Protein AF-X0W9F3-F1 (afdb_monomer)

Solvent-accessible surface area (backbone atoms only — not comparable to full-atom values): 6448 Å² total; per-residue (Å²): 137,86,84,90,80,90,83,89,89,80,90,73,85,82,77,80,79,77,78,67,80,78,73,76,45,63,32,23,45,34,35,77,86,54,74,23,62,46,66,18,16,73,41,73,45,94,88,38,59,75,68,47,69,52,77,46,56,67,30,23,61,44,74,30,35,51,77,47,74,52,75,41,98,89,41,51,24,36,32,34,38,43,98,92,46,70,30,19,33,56,54,84,35,59,30,85,59,81,61,89,79,38,75,107

Nearest PDB structures (foldseek):
  5jqc-assembly1_A  TM=5.500E-01  e=7.424E-02  Listeria monocytogenes EGD-e
  6my0-assembly2_B  TM=5.948E-01  e=1.870E-01  Homo sapiens
  5j26-assembly1_A  TM=6.325E-01  e=4.460E-01  Homo sapiens
  8w8d-assembly1_d  TM=4.258E-01  e=6.524E-01  Escherichia coli K-12
  8g2g-assembly2_B-3  TM=4.464E-01  e=3.330E+00  Homo sapiens

Secondary structure (DSSP, 8-state):
------------------------EEEEEE-SSS-SEEEEESSSSTTSPEEEEEE--TT-EEEEEEEEEEEETTEEEEEEEETTEEEEEEGGGEESS--TT---

Mean predicted aligned error: 10.53 Å

Structure (mmCIF, N/CA/C/O backbone):
data_AF-X0W9F3-F1
#
_entry.id   AF-X0W9F3-F1
#
loop_
_atom_site.group_PDB
_atom_site.id
_atom_site.type_symbol
_atom_site.label_atom_id
_atom_site.label_alt_id
_atom_site.label_comp_id
_atom_site.label_asym_id
_atom_site.label_entity_id
_atom_site.label_seq_id
_atom_site.pdbx_PDB_ins_code
_atom_site.Cartn_x
_atom_site.Cartn_y
_atom_site.Cartn_z
_atom_site.occupancy
_atom_site.B_iso_or_equiv
_atom_site.auth_seq_id
_atom_site.auth_comp_id
_atom_site.auth_asym_id
_atom_site.auth_atom_id
_atom_site.pdbx_PDB_model_num
ATOM 1 N N . LEU A 1 1 ? -51.836 52.568 24.972 1.00 39.84 1 LEU A N 1
ATOM 2 C CA . LEU A 1 1 ? -51.104 51.412 25.537 1.00 39.84 1 LEU A CA 1
ATOM 3 C C . LEU A 1 1 ? -49.606 51.631 25.300 1.00 39.84 1 LEU A C 1
ATOM 5 O O . LEU A 1 1 ? -49.265 52.268 24.314 1.00 39.84 1 LEU A O 1
ATOM 9 N N . LEU A 1 2 ? -48.781 51.205 26.256 1.00 38.00 2 LEU A N 1
ATOM 10 C CA . LEU A 1 2 ? -47.347 51.467 26.481 1.00 38.00 2 LEU A CA 1
ATOM 11 C C . LEU A 1 2 ? -46.359 51.207 25.308 1.00 38.00 2 LEU A C 1
ATOM 13 O O . LEU A 1 2 ? -46.452 50.186 24.644 1.00 38.00 2 LEU A O 1
ATOM 17 N N . ILE A 1 3 ? -45.397 52.135 25.152 1.00 44.16 3 ILE A N 1
ATOM 18 C CA . ILE A 1 3 ? -43.905 52.041 25.180 1.00 44.16 3 ILE A CA 1
ATOM 19 C C . ILE A 1 3 ? -43.160 50.795 24.615 1.00 44.16 3 ILE A C 1
ATOM 21 O O . ILE A 1 3 ? -43.314 49.707 25.155 1.00 44.16 3 ILE A O 1
ATOM 25 N N . GLY A 1 4 ? -42.167 51.064 23.730 1.00 38.62 4 GLY A N 1
ATOM 26 C CA . GLY A 1 4 ? -40.819 50.422 23.618 1.00 38.62 4 GLY A CA 1
ATOM 27 C C . GLY A 1 4 ? -40.741 49.040 22.932 1.00 38.62 4 GLY A C 1
ATOM 28 O O . GLY A 1 4 ? -41.707 48.304 22.977 1.00 38.62 4 GLY A O 1
ATOM 29 N N . ILE A 1 5 ? -39.653 48.552 22.304 1.00 49.38 5 ILE A N 1
ATOM 30 C CA . ILE A 1 5 ? -38.209 48.867 22.318 1.00 49.38 5 ILE A CA 1
ATOM 31 C C . ILE A 1 5 ? -37.562 48.360 20.998 1.00 49.38 5 ILE A C 1
ATOM 33 O O . ILE A 1 5 ? -38.002 47.378 20.407 1.00 49.38 5 ILE A O 1
ATOM 37 N N . LEU A 1 6 ? -36.489 49.046 20.595 1.00 51.25 6 LEU A N 1
ATOM 38 C CA . LEU A 1 6 ? -35.348 48.632 19.763 1.00 51.25 6 LEU A CA 1
ATOM 39 C C . LEU A 1 6 ? -34.920 47.144 19.872 1.00 51.25 6 LEU A C 1
ATOM 41 O O . LEU A 1 6 ? -34.758 46.634 20.976 1.00 51.25 6 LEU A O 1
ATOM 45 N N . ALA A 1 7 ? -34.529 46.537 18.745 1.00 44.22 7 ALA A N 1
ATOM 46 C CA . ALA A 1 7 ? -33.395 45.605 18.679 1.00 44.22 7 ALA A CA 1
ATOM 47 C C . ALA A 1 7 ? -32.828 45.551 17.244 1.00 44.22 7 ALA A C 1
ATOM 49 O O . ALA A 1 7 ? -33.461 45.032 16.329 1.00 44.22 7 ALA A O 1
ATOM 50 N N . CYS A 1 8 ? -31.629 46.111 17.057 1.00 47.47 8 CYS A N 1
ATOM 51 C CA . CYS A 1 8 ? -30.731 45.795 15.944 1.00 47.47 8 CYS A CA 1
ATOM 52 C C . CYS A 1 8 ? -30.012 44.468 16.223 1.00 47.47 8 CYS A C 1
ATOM 54 O O . CYS A 1 8 ? -29.672 44.198 17.373 1.00 47.47 8 CYS A O 1
ATOM 56 N N . GLY A 1 9 ? -29.641 43.746 15.164 1.00 38.28 9 GLY A N 1
ATOM 57 C CA . GLY A 1 9 ? -28.473 42.861 15.192 1.00 38.28 9 GLY A CA 1
ATOM 58 C C . GLY A 1 9 ? -28.727 41.458 14.661 1.00 38.28 9 GLY A C 1
ATOM 59 O O . GLY A 1 9 ? -29.385 40.652 15.308 1.00 38.28 9 GLY A O 1
ATOM 60 N N . GLY A 1 10 ? -28.141 41.157 13.503 1.00 35.12 10 GLY A N 1
ATOM 61 C CA . GLY A 1 10 ? -28.095 39.799 12.974 1.00 35.12 10 GLY A CA 1
ATOM 62 C C . GLY A 1 10 ? -27.622 39.720 11.529 1.00 35.12 10 GLY A C 1
ATOM 63 O O . GLY A 1 10 ? -28.318 39.146 10.701 1.00 35.12 10 GLY A O 1
ATOM 64 N N . SER A 1 11 ? -26.463 40.310 11.218 1.00 48.75 11 SER A N 1
ATOM 65 C CA . SER A 1 11 ? -25.710 39.951 10.013 1.00 48.75 11 SER A CA 1
ATOM 66 C C . SER A 1 11 ? -25.325 38.476 10.110 1.00 48.75 11 SER A C 1
ATOM 68 O O . SER A 1 11 ? -24.633 38.077 11.045 1.00 48.75 11 SER A O 1
ATOM 70 N N . GLY A 1 12 ? -25.795 37.672 9.165 1.00 38.28 12 GLY A N 1
ATOM 71 C CA . GLY A 1 12 ? -25.377 36.289 8.987 1.00 38.28 12 GLY A CA 1
ATOM 72 C C . GLY A 1 12 ? -25.031 36.091 7.526 1.00 38.28 12 GLY A C 1
ATOM 73 O O . GLY A 1 12 ? -25.915 35.837 6.712 1.00 38.28 12 GLY A O 1
ATOM 74 N N . ASP A 1 13 ? -23.753 36.269 7.208 1.00 40.25 13 ASP A N 1
ATOM 75 C CA . ASP A 1 13 ? -23.183 36.015 5.895 1.00 40.25 13 ASP A CA 1
ATOM 76 C C . ASP A 1 13 ? -23.514 34.584 5.454 1.00 40.25 13 ASP A C 1
ATOM 78 O O . ASP A 1 13 ? -23.087 33.5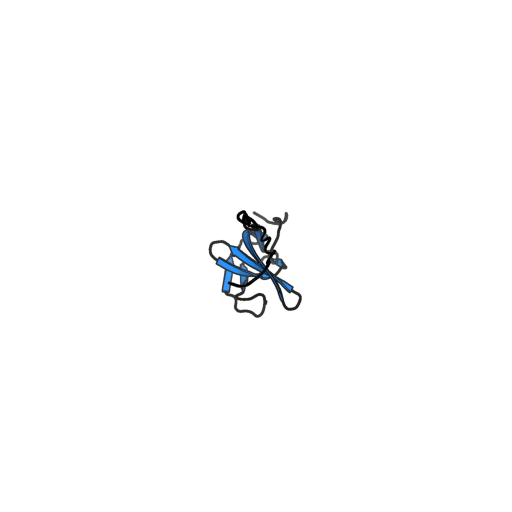97 6.059 1.00 40.25 13 ASP A O 1
ATOM 82 N N . THR A 1 14 ? -24.290 34.455 4.380 1.00 40.91 14 THR A N 1
ATOM 83 C CA . THR A 1 14 ? -24.495 33.1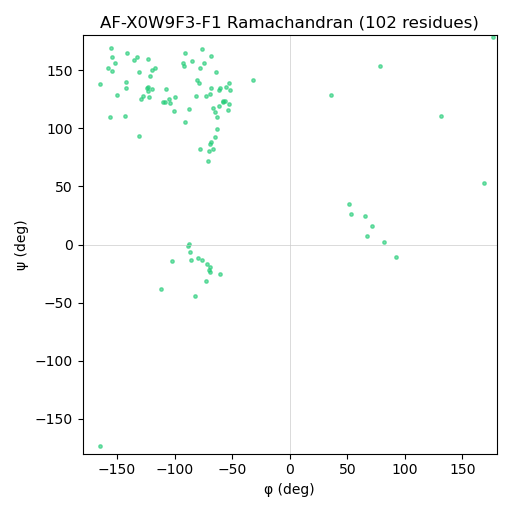81 3.694 1.00 40.91 14 THR A CA 1
ATOM 84 C C . THR A 1 14 ? -23.189 32.773 3.019 1.00 40.91 14 THR A C 1
ATOM 86 O O . THR A 1 14 ? -22.950 33.095 1.855 1.00 40.91 14 THR A O 1
ATOM 89 N N . ASN A 1 15 ? -22.332 32.063 3.755 1.00 42.41 15 ASN A N 1
ATOM 90 C CA . ASN A 1 15 ? -21.172 31.368 3.211 1.00 42.41 15 ASN A CA 1
ATOM 91 C C . ASN A 1 15 ? -21.654 30.279 2.246 1.00 42.41 15 ASN A C 1
ATOM 93 O O . ASN A 1 15 ? -22.050 29.184 2.652 1.00 42.41 15 ASN A O 1
ATOM 97 N N . GLN A 1 16 ? -21.615 30.584 0.949 1.00 45.28 16 GLN A N 1
ATOM 98 C CA . GLN A 1 16 ? -21.707 29.584 -0.105 1.00 45.28 16 GLN A CA 1
ATOM 99 C C . GLN A 1 16 ? -20.480 28.672 -0.020 1.00 45.28 16 GLN A C 1
ATOM 101 O O . GLN A 1 16 ? -19.433 28.941 -0.606 1.00 45.28 16 GLN A O 1
ATOM 106 N N . ASN A 1 17 ? -20.615 27.571 0.718 1.00 46.75 17 ASN A N 1
ATOM 107 C CA . ASN A 1 17 ? -19.679 26.460 0.677 1.00 46.75 17 ASN A CA 1
ATOM 108 C C . ASN A 1 17 ? -19.841 25.751 -0.679 1.00 46.75 17 ASN A C 1
ATOM 110 O O . ASN A 1 17 ? -20.561 24.762 -0.799 1.00 46.75 17 ASN A O 1
ATOM 114 N N . SER A 1 18 ? -19.229 26.306 -1.729 1.00 52.72 18 SER A N 1
ATOM 115 C CA . SER A 1 18 ? -19.031 25.596 -2.992 1.00 52.72 18 SER A CA 1
ATOM 116 C C . SER A 1 18 ? -18.012 24.490 -2.750 1.00 52.72 18 SER A C 1
ATOM 118 O O . SER A 1 18 ? -16.811 24.669 -2.952 1.00 52.72 18 SER A O 1
ATOM 120 N N . SER A 1 19 ? -18.493 23.337 -2.296 1.00 55.06 19 SER A N 1
ATOM 121 C CA . SER A 1 19 ? -17.740 22.092 -2.243 1.00 55.06 19 SER A CA 1
ATOM 122 C C . SER A 1 19 ? -17.460 21.631 -3.673 1.00 55.06 19 SER A C 1
ATOM 124 O O . SER A 1 19 ? -18.159 20.793 -4.241 1.00 55.06 19 SER A O 1
ATOM 126 N N . LYS A 1 20 ? -16.408 22.197 -4.282 1.00 50.41 20 LYS A N 1
ATOM 127 C CA . LYS A 1 20 ? -15.750 21.554 -5.421 1.00 50.41 20 LYS A CA 1
ATOM 128 C C . LYS A 1 20 ? -15.414 20.120 -4.993 1.00 50.41 20 LYS A C 1
ATOM 130 O O . LYS A 1 20 ? -14.887 19.951 -3.890 1.00 50.41 20 LYS A O 1
ATOM 135 N N . PRO A 1 21 ? -15.707 19.099 -5.816 1.00 55.41 21 PRO A N 1
ATOM 136 C CA . PRO A 1 21 ? -15.270 17.743 -5.528 1.00 55.41 21 PRO A CA 1
ATOM 137 C C . PRO A 1 21 ? -13.761 17.765 -5.285 1.00 55.41 21 PRO A C 1
ATOM 139 O O . PRO A 1 21 ? -13.008 18.226 -6.143 1.00 55.41 21 PRO A O 1
ATOM 142 N N . VAL A 1 22 ? -13.324 17.335 -4.100 1.00 64.19 22 VAL A N 1
ATOM 143 C CA . VAL A 1 22 ? -11.897 17.153 -3.834 1.00 64.19 22 VAL A CA 1
ATOM 144 C C . VAL A 1 22 ? -11.446 16.034 -4.757 1.00 64.19 22 VAL A C 1
ATOM 146 O O . VAL A 1 22 ? -11.921 14.903 -4.639 1.00 64.19 22 VAL A O 1
ATOM 149 N N . GLU A 1 23 ? -10.587 16.367 -5.719 1.00 63.69 23 GLU A N 1
ATOM 150 C CA . GLU A 1 23 ? -10.021 15.371 -6.616 1.00 63.69 23 GLU A CA 1
ATOM 151 C C . GLU A 1 23 ? -9.338 14.281 -5.774 1.00 63.69 23 GLU A C 1
ATOM 153 O O . GLU A 1 23 ? -8.645 14.605 -4.799 1.00 63.69 23 GLU A O 1
ATOM 158 N N . PRO A 1 24 ? -9.542 12.990 -6.090 1.00 70.62 24 PRO A N 1
ATOM 159 C CA . PRO A 1 24 ? -8.898 11.928 -5.342 1.00 70.62 24 PRO A CA 1
ATOM 160 C C . PRO A 1 24 ? -7.381 12.112 -5.403 1.00 70.62 24 PRO A C 1
ATOM 162 O O . PRO A 1 24 ? -6.802 12.150 -6.487 1.00 70.62 24 PRO A O 1
ATOM 165 N N . LYS A 1 25 ? -6.725 12.207 -4.242 1.00 88.81 25 LYS A N 1
ATOM 166 C CA . LYS A 1 25 ? -5.262 12.270 -4.183 1.00 88.81 25 LYS A CA 1
ATOM 167 C C . LYS A 1 25 ? -4.714 10.951 -4.734 1.00 88.81 25 LYS A C 1
ATOM 169 O O . LYS A 1 25 ? -4.906 9.907 -4.121 1.00 88.81 25 LYS A O 1
ATOM 174 N N . ARG A 1 26 ? -4.090 10.972 -5.910 1.00 93.00 26 ARG A N 1
ATOM 175 C CA . ARG A 1 26 ? -3.503 9.774 -6.536 1.00 93.00 26 ARG A CA 1
ATOM 176 C C . ARG A 1 26 ? -2.091 9.531 -5.999 1.00 93.00 26 ARG A C 1
ATOM 178 O O . ARG A 1 26 ? -1.451 10.452 -5.495 1.00 93.00 26 ARG A O 1
ATOM 185 N N . GLY A 1 27 ? -1.627 8.294 -6.100 1.00 95.44 27 GLY A N 1
ATOM 186 C CA . GLY A 1 27 ? -0.261 7.904 -5.767 1.00 95.44 27 GLY A CA 1
ATOM 187 C C . GLY A 1 27 ? 0.072 6.533 -6.337 1.00 95.44 27 GLY A C 1
ATOM 188 O O . GLY A 1 27 ? -0.734 5.941 -7.058 1.00 95.44 27 GLY A O 1
ATOM 189 N N . TRP A 1 28 ? 1.241 6.026 -5.970 1.00 96.50 28 TRP A N 1
ATOM 190 C CA . TRP A 1 28 ? 1.728 4.713 -6.364 1.00 96.50 28 TRP A CA 1
ATOM 191 C C . TRP A 1 28 ? 2.070 3.894 -5.132 1.00 96.50 28 TRP A C 1
ATOM 193 O O . TRP A 1 28 ? 2.707 4.394 -4.208 1.00 96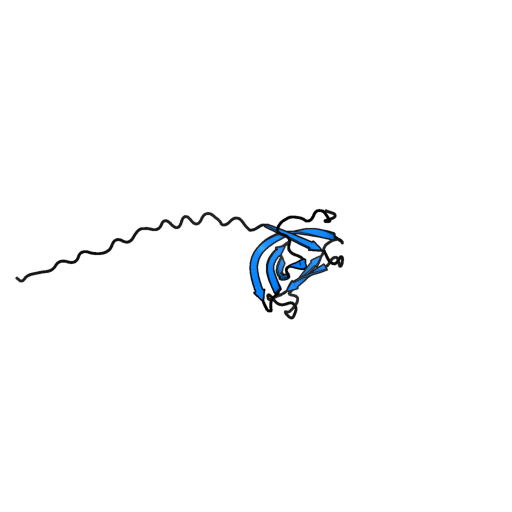.50 28 TRP A O 1
ATOM 203 N N . LEU A 1 29 ? 1.642 2.638 -5.138 1.00 95.94 29 LEU A N 1
ATOM 204 C CA . LEU A 1 29 ? 2.085 1.632 -4.187 1.00 95.94 29 LEU A CA 1
ATOM 205 C C . LEU A 1 29 ? 3.145 0.783 -4.888 1.00 95.94 29 LEU A C 1
ATOM 207 O O . LEU A 1 29 ? 2.826 0.150 -5.894 1.00 95.94 29 LEU A O 1
ATOM 211 N N . CYS A 1 30 ? 4.386 0.824 -4.413 1.00 95.31 30 CYS A N 1
ATOM 212 C CA . CYS A 1 30 ? 5.534 0.243 -5.103 1.00 95.31 30 CYS A CA 1
ATOM 213 C C . CYS A 1 30 ? 6.264 -0.774 -4.232 1.00 95.31 30 CYS A C 1
ATOM 215 O O . CYS A 1 30 ? 6.545 -0.498 -3.071 1.00 95.31 30 CYS A O 1
ATOM 217 N N . ASP A 1 31 ? 6.614 -1.917 -4.817 1.00 91.25 31 ASP A N 1
ATOM 218 C CA . ASP A 1 31 ? 7.365 -2.985 -4.154 1.00 91.25 31 ASP A CA 1
ATOM 219 C C . ASP A 1 31 ? 8.857 -2.641 -4.085 1.00 91.25 31 ASP A C 1
ATOM 221 O O . ASP A 1 31 ? 9.649 -3.035 -4.943 1.00 91.25 31 ASP A O 1
ATOM 225 N N . PHE A 1 32 ? 9.221 -1.834 -3.087 1.00 83.38 32 PHE A N 1
ATOM 226 C CA . PHE A 1 32 ? 10.605 -1.427 -2.855 1.00 83.38 32 PHE A CA 1
ATOM 227 C C . PHE A 1 32 ? 11.468 -2.566 -2.289 1.00 83.38 32 PHE A C 1
ATOM 229 O O . PHE A 1 32 ? 12.662 -2.632 -2.579 1.00 83.38 32 PHE A O 1
ATOM 236 N N . ASP A 1 33 ? 10.877 -3.473 -1.505 1.00 83.62 33 ASP A N 1
ATOM 237 C CA . ASP A 1 33 ? 11.595 -4.560 -0.831 1.00 83.62 33 ASP A CA 1
ATOM 238 C C . ASP A 1 33 ? 11.726 -5.835 -1.679 1.00 83.62 33 ASP A C 1
ATOM 240 O O . ASP A 1 33 ? 12.406 -6.782 -1.278 1.00 83.62 33 ASP A O 1
ATOM 244 N N . THR A 1 34 ? 11.166 -5.829 -2.894 1.00 83.50 34 THR A N 1
ATOM 245 C CA . THR A 1 34 ? 11.265 -6.892 -3.906 1.00 83.50 34 THR A CA 1
ATOM 246 C C . THR A 1 34 ? 10.606 -8.210 -3.499 1.00 83.50 34 THR A C 1
ATOM 248 O O . THR A 1 34 ? 10.965 -9.279 -3.999 1.00 83.50 34 THR A O 1
ATOM 251 N N . THR A 1 35 ? 9.626 -8.160 -2.596 1.00 85.19 35 THR A N 1
ATOM 252 C CA . THR A 1 35 ? 8.898 -9.352 -2.132 1.00 85.19 35 THR A CA 1
ATOM 253 C C . THR A 1 35 ? 7.718 -9.729 -3.027 1.00 85.19 35 THR A C 1
ATOM 255 O O . THR A 1 35 ? 7.152 -10.821 -2.885 1.00 85.19 35 THR A O 1
ATOM 258 N N . GLY A 1 36 ? 7.308 -8.833 -3.928 1.00 84.00 36 GLY A N 1
ATOM 259 C CA . GLY A 1 36 ? 6.115 -8.963 -4.758 1.00 84.00 36 GLY A CA 1
ATOM 260 C C . GLY A 1 36 ? 4.799 -8.906 -3.977 1.00 84.00 36 GLY A C 1
ATOM 261 O O . GLY A 1 36 ? 3.742 -9.162 -4.551 1.00 84.00 36 GLY A O 1
ATOM 262 N N . ASN A 1 37 ? 4.820 -8.607 -2.672 1.00 90.88 37 ASN A N 1
ATOM 263 C CA . ASN A 1 37 ? 3.636 -8.662 -1.815 1.00 90.88 37 ASN A CA 1
ATOM 264 C C . ASN A 1 37 ? 3.640 -7.530 -0.789 1.00 90.88 37 ASN A C 1
ATOM 266 O O . ASN A 1 37 ? 4.380 -7.570 0.189 1.00 90.88 37 ASN A O 1
ATOM 270 N N . ILE A 1 38 ? 2.731 -6.571 -0.953 1.00 94.00 38 ILE A N 1
ATOM 271 C CA . ILE A 1 38 ? 2.633 -5.416 -0.056 1.00 94.00 38 ILE A CA 1
ATOM 272 C C . ILE A 1 38 ? 1.430 -5.602 0.866 1.00 94.00 38 ILE A C 1
ATOM 274 O O . ILE A 1 38 ? 0.308 -5.832 0.406 1.00 94.00 38 ILE A O 1
ATOM 278 N N . ARG A 1 39 ? 1.659 -5.535 2.180 1.00 95.38 39 ARG A N 1
ATOM 279 C CA . ARG A 1 39 ? 0.614 -5.731 3.194 1.00 95.38 39 ARG A CA 1
ATOM 280 C C . ARG A 1 39 ? -0.234 -4.476 3.343 1.00 95.38 39 ARG A C 1
ATOM 282 O O . ARG A 1 39 ? 0.292 -3.371 3.408 1.00 95.38 39 ARG A O 1
ATOM 289 N N . LEU A 1 40 ? -1.542 -4.674 3.474 1.00 97.44 40 LEU A N 1
ATOM 290 C CA . LEU A 1 40 ? -2.475 -3.644 3.908 1.00 97.44 40 LEU A CA 1
ATOM 291 C C . LEU A 1 40 ? -2.982 -3.986 5.309 1.00 97.44 40 LEU A C 1
ATOM 293 O O . LEU A 1 40 ? -3.561 -5.050 5.516 1.00 97.44 40 LEU A O 1
ATOM 297 N N . TRP A 1 41 ? -2.795 -3.095 6.276 1.00 98.38 41 TRP A N 1
ATOM 298 C CA . TRP A 1 41 ? -3.191 -3.292 7.672 1.00 98.38 41 TRP A CA 1
ATOM 299 C C . TRP A 1 41 ? -4.599 -2.751 7.968 1.00 98.38 41 TRP A C 1
ATOM 301 O O . TRP A 1 41 ? -5.090 -1.824 7.315 1.00 98.38 41 TRP A O 1
ATOM 311 N N . THR A 1 42 ? -5.270 -3.320 8.978 1.00 98.19 42 THR A N 1
ATOM 312 C CA . THR A 1 42 ? -6.587 -2.850 9.458 1.00 98.19 42 THR A CA 1
ATOM 313 C C . THR A 1 42 ? -6.524 -1.504 10.186 1.00 98.19 42 THR A C 1
ATOM 315 O O . THR A 1 42 ? -7.531 -0.798 10.238 1.00 98.19 42 THR A O 1
ATOM 318 N N . ALA A 1 43 ? -5.355 -1.127 10.708 1.00 98.25 43 ALA A N 1
ATOM 319 C CA . ALA A 1 43 ? -5.088 0.142 11.382 1.00 98.25 43 ALA A CA 1
ATOM 320 C C . ALA A 1 43 ? -3.686 0.661 11.019 1.00 98.25 43 ALA A C 1
ATOM 322 O O . ALA A 1 43 ? -2.863 -0.096 10.509 1.00 98.25 43 ALA A O 1
ATOM 323 N N . ALA A 1 44 ? -3.411 1.937 11.305 1.00 98.12 44 ALA A N 1
ATOM 324 C CA . ALA A 1 44 ? -2.096 2.560 11.140 1.00 98.12 44 ALA A CA 1
ATOM 325 C C . ALA A 1 44 ? -1.095 2.029 12.186 1.00 98.12 44 ALA A C 1
ATOM 327 O O . ALA A 1 44 ? -0.790 2.691 13.174 1.00 98.12 44 ALA A O 1
ATOM 328 N N . SER A 1 45 ? -0.667 0.779 12.025 1.00 97.06 45 SER A N 1
ATOM 329 C CA . SER A 1 45 ? 0.319 0.106 12.869 1.00 97.06 45 SER A CA 1
ATOM 330 C C . SER A 1 45 ? 0.816 -1.155 12.166 1.00 97.06 45 SER A C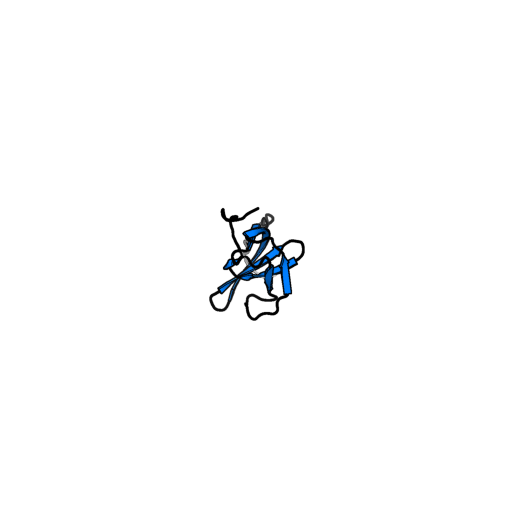 1
ATOM 332 O O . SER A 1 45 ? 0.008 -1.920 11.642 1.00 97.06 45 SER A O 1
ATOM 334 N N . MET A 1 46 ? 2.124 -1.419 12.218 1.00 92.00 46 MET A N 1
ATOM 335 C CA . MET A 1 46 ? 2.700 -2.664 11.687 1.00 92.00 46 MET A CA 1
ATOM 336 C C . MET A 1 46 ? 2.313 -3.902 12.514 1.00 92.00 46 MET A C 1
ATOM 338 O O . MET A 1 46 ? 2.356 -5.014 11.992 1.00 92.00 46 MET A O 1
ATOM 342 N N . ASP A 1 47 ? 1.883 -3.706 13.766 1.00 95.94 47 ASP A N 1
ATOM 343 C CA . ASP A 1 47 ? 1.390 -4.770 14.653 1.00 95.94 47 ASP A CA 1
ATOM 344 C C . ASP A 1 47 ? -0.112 -5.050 14.466 1.00 95.94 47 ASP A C 1
ATOM 346 O O . ASP A 1 47 ? -0.666 -5.968 15.075 1.00 95.94 47 ASP A O 1
ATOM 350 N N . ALA A 1 48 ? -0.809 -4.240 13.661 1.00 97.75 48 ALA A N 1
ATOM 351 C CA . ALA A 1 48 ? -2.216 -4.470 13.371 1.00 97.75 48 ALA A CA 1
ATOM 352 C C . ALA A 1 48 ? -2.405 -5.733 12.518 1.00 97.75 48 ALA A C 1
ATOM 354 O O . ALA A 1 48 ? -1.495 -6.230 11.853 1.00 97.75 48 ALA A O 1
ATOM 355 N N . THR A 1 49 ? -3.630 -6.255 12.499 1.0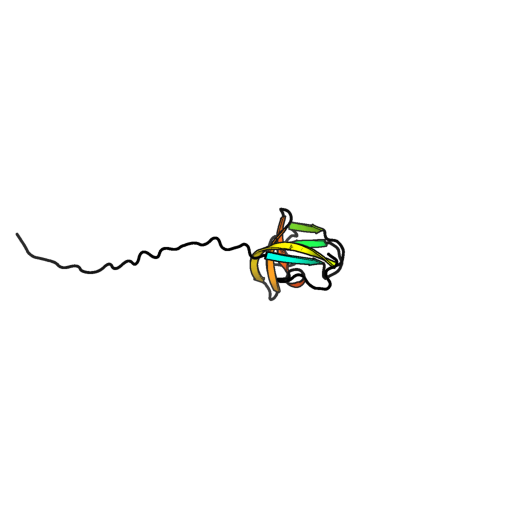0 98.31 49 THR A N 1
ATOM 356 C CA . THR A 1 49 ? -3.968 -7.388 11.636 1.00 98.31 49 THR A CA 1
ATOM 357 C C . THR A 1 49 ? -3.777 -7.010 10.168 1.00 98.31 49 THR A C 1
ATOM 359 O O . THR A 1 49 ? -4.255 -5.965 9.718 1.00 98.31 49 THR A O 1
ATOM 362 N N . VAL A 1 50 ? -3.115 -7.880 9.404 1.00 97.56 50 VAL A N 1
ATOM 363 C CA . VAL A 1 50 ? -3.069 -7.767 7.943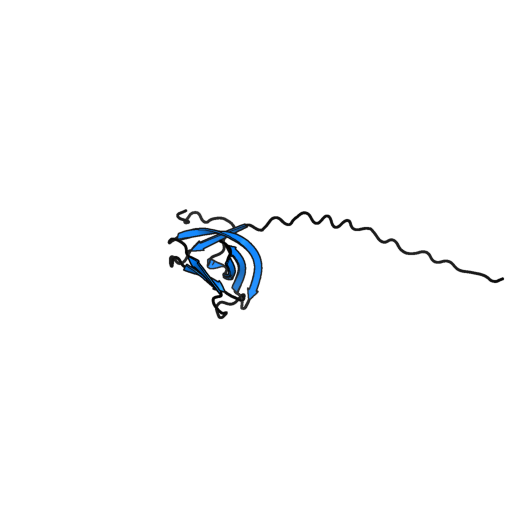 1.00 97.56 50 VAL A CA 1
ATOM 364 C C . VAL A 1 50 ? -4.479 -8.005 7.408 1.00 97.56 50 VAL A C 1
ATOM 366 O O . VAL A 1 50 ? -5.060 -9.068 7.614 1.00 97.56 50 VAL A O 1
ATOM 369 N N . LYS A 1 51 ? -5.037 -6.985 6.762 1.00 96.81 51 LYS A N 1
ATOM 370 C CA . LYS A 1 51 ? -6.363 -7.000 6.147 1.00 96.81 51 LYS A CA 1
ATOM 371 C C . LYS A 1 51 ? -6.328 -7.642 4.765 1.00 96.81 51 LYS A C 1
ATOM 373 O O . LYS A 1 51 ? -7.229 -8.406 4.441 1.00 96.81 51 LYS A O 1
ATOM 378 N N . ASP A 1 52 ? -5.327 -7.288 3.964 1.00 96.44 52 ASP A N 1
ATOM 379 C CA . ASP A 1 52 ? -5.194 -7.737 2.577 1.00 96.44 52 ASP A CA 1
ATOM 380 C C . ASP A 1 52 ? -3.728 -7.708 2.119 1.00 96.44 52 ASP A C 1
ATOM 382 O O . ASP A 1 52 ? -2.860 -7.153 2.805 1.00 96.44 52 ASP A O 1
ATOM 386 N N . ILE A 1 53 ? -3.460 -8.304 0.958 1.00 94.75 53 ILE A N 1
ATOM 387 C CA . ILE A 1 53 ? -2.153 -8.298 0.300 1.00 94.75 53 ILE A CA 1
ATOM 388 C C . ILE A 1 53 ? -2.328 -7.857 -1.150 1.00 94.75 53 ILE A C 1
ATOM 390 O O . ILE A 1 53 ? -3.062 -8.461 -1.934 1.00 94.75 53 ILE A O 1
ATOM 394 N N . VAL A 1 54 ? -1.575 -6.829 -1.527 1.00 94.12 54 VAL A N 1
ATOM 395 C CA . VAL A 1 54 ? -1.481 -6.379 -2.911 1.00 94.12 54 VAL A CA 1
ATOM 396 C C . VAL A 1 54 ? -0.322 -7.113 -3.569 1.00 94.12 54 VAL A C 1
ATOM 398 O O . VAL A 1 54 ? 0.846 -6.823 -3.305 1.00 94.12 54 VAL A O 1
ATOM 401 N N . GLY A 1 55 ? -0.660 -8.079 -4.421 1.00 89.75 55 GLY A N 1
ATOM 402 C CA . GLY A 1 55 ? 0.314 -8.763 -5.265 1.00 89.75 55 GLY A CA 1
ATOM 403 C C . GLY A 1 55 ? 0.852 -7.824 -6.343 1.00 89.75 55 GLY A C 1
ATOM 404 O O . GLY A 1 55 ? 0.087 -7.183 -7.065 1.00 89.75 55 GLY A O 1
ATOM 405 N N . THR A 1 56 ? 2.172 -7.758 -6.464 1.00 85.81 56 THR A N 1
ATOM 406 C CA . THR A 1 56 ? 2.892 -6.973 -7.471 1.00 85.81 56 THR A CA 1
ATOM 407 C C . THR A 1 56 ? 4.012 -7.823 -8.075 1.00 85.81 56 THR A C 1
ATOM 409 O O . THR A 1 56 ? 4.429 -8.829 -7.502 1.00 85.81 56 THR A O 1
ATOM 412 N N . CYS A 1 57 ? 4.489 -7.467 -9.267 1.00 86.62 57 CYS A N 1
ATOM 413 C CA . CYS A 1 57 ? 5.778 -7.978 -9.726 1.00 86.62 57 CYS A CA 1
ATOM 414 C C . CYS A 1 57 ? 6.922 -7.277 -8.982 1.00 86.62 57 CYS A C 1
ATOM 416 O O . CYS A 1 57 ? 6.759 -6.151 -8.515 1.00 86.62 57 CYS A O 1
ATOM 418 N N . VAL A 1 58 ? 8.083 -7.931 -8.907 1.00 87.25 58 VAL A N 1
ATOM 419 C CA . VAL A 1 58 ? 9.278 -7.370 -8.262 1.00 87.25 58 VAL A CA 1
ATOM 420 C C . VAL A 1 58 ? 9.644 -6.022 -8.885 1.00 87.25 58 VAL A C 1
ATOM 422 O O . VAL A 1 58 ? 9.856 -5.922 -10.098 1.00 87.25 58 VAL A O 1
ATOM 425 N N . GLY A 1 59 ? 9.722 -4.990 -8.043 1.00 86.94 59 GLY A N 1
ATOM 426 C CA . GLY A 1 59 ? 10.049 -3.627 -8.462 1.00 86.94 59 GLY A CA 1
ATOM 427 C C . GLY A 1 59 ? 8.935 -2.926 -9.246 1.00 86.94 59 GLY A C 1
ATOM 428 O O . GLY A 1 59 ? 9.197 -1.925 -9.909 1.00 86.94 59 GLY A O 1
ATOM 429 N N . CYS A 1 60 ? 7.703 -3.434 -9.212 1.00 92.06 60 CYS A N 1
ATOM 430 C CA . CYS A 1 60 ? 6.562 -2.812 -9.877 1.00 92.06 60 CYS A CA 1
ATOM 431 C C . CYS A 1 60 ? 5.803 -1.867 -8.944 1.00 92.06 60 CYS A C 1
ATOM 433 O O . CYS A 1 60 ? 5.793 -2.026 -7.723 1.00 92.06 60 CYS A O 1
ATOM 435 N N . CYS A 1 61 ? 5.093 -0.914 -9.548 1.00 95.06 61 CYS A N 1
ATOM 436 C CA . CYS A 1 61 ? 4.130 -0.069 -8.856 1.00 95.06 61 CYS A CA 1
ATOM 437 C C . CYS A 1 61 ? 2.716 -0.269 -9.392 1.00 95.06 61 CYS A C 1
ATOM 439 O O . CYS A 1 61 ? 2.515 -0.531 -10.579 1.00 95.06 61 CYS A O 1
ATOM 441 N N . VAL A 1 62 ? 1.726 -0.036 -8.541 1.00 95.25 62 VAL A N 1
ATOM 442 C CA . VAL A 1 62 ? 0.314 0.031 -8.927 1.00 95.25 62 VAL A CA 1
ATOM 443 C C . VAL A 1 62 ? -0.274 1.386 -8.556 1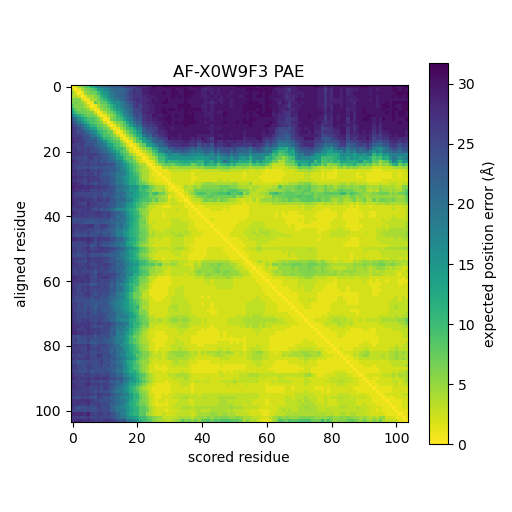.00 95.25 62 VAL A C 1
ATOM 445 O O . VAL A 1 62 ? 0.099 1.980 -7.543 1.00 95.25 62 VAL A O 1
ATOM 448 N N . ASP A 1 63 ? -1.184 1.891 -9.389 1.00 95.38 63 ASP A N 1
ATOM 449 C CA . ASP A 1 63 ? -1.888 3.140 -9.110 1.00 95.38 63 ASP A CA 1
ATOM 450 C C . ASP A 1 63 ? -2.836 2.969 -7.924 1.00 95.38 63 ASP A C 1
ATOM 452 O O . ASP A 1 63 ? -3.619 2.015 -7.849 1.00 95.38 63 ASP A O 1
ATOM 456 N N . VAL A 1 64 ? -2.811 3.942 -7.019 1.00 97.00 64 VAL A N 1
ATOM 457 C CA . VAL A 1 64 ? -3.665 3.959 -5.835 1.00 97.00 64 VAL A CA 1
ATOM 458 C C . VAL A 1 64 ? -4.334 5.310 -5.657 1.00 97.00 64 VAL A C 1
ATOM 460 O O . VAL A 1 64 ? -3.922 6.337 -6.201 1.00 97.00 64 VAL A O 1
ATOM 463 N N . THR A 1 65 ? -5.396 5.317 -4.862 1.00 96.62 65 THR A N 1
ATOM 464 C CA . THR A 1 65 ? -5.975 6.554 -4.339 1.00 96.62 65 THR A CA 1
ATOM 465 C C . THR A 1 65 ? -5.674 6.654 -2.856 1.00 96.62 65 THR A C 1
ATOM 467 O O . THR A 1 65 ? -6.077 5.783 -2.091 1.00 96.62 65 THR A O 1
ATOM 470 N N . LEU A 1 66 ? -5.021 7.736 -2.453 1.00 96.56 66 LEU A N 1
ATOM 471 C CA . LEU A 1 66 ? -4.850 8.137 -1.068 1.00 96.56 66 LEU A CA 1
ATOM 472 C C . LEU A 1 66 ? -6.176 8.670 -0.515 1.00 96.56 66 LEU A C 1
ATOM 474 O O . LEU A 1 66 ? -6.816 9.543 -1.107 1.00 96.56 66 LEU A O 1
ATOM 478 N N . LYS A 1 67 ? -6.583 8.126 0.628 1.00 95.81 67 LYS A N 1
ATOM 479 C CA . LYS A 1 67 ? -7.822 8.470 1.329 1.00 95.81 67 LYS A CA 1
ATOM 480 C C . LYS A 1 67 ? -7.548 9.191 2.642 1.00 95.81 67 LYS A C 1
ATOM 482 O O . LYS A 1 67 ? -8.280 10.123 2.952 1.00 95.81 67 LYS A O 1
ATOM 487 N N . ASP A 1 68 ? -6.507 8.783 3.365 1.00 96.19 68 ASP A N 1
ATOM 488 C CA . ASP A 1 68 ? -6.117 9.381 4.645 1.00 96.19 68 ASP A CA 1
ATOM 489 C C . ASP A 1 68 ? -4.618 9.186 4.926 1.00 96.19 68 ASP A C 1
ATOM 491 O O . ASP A 1 68 ? -3.987 8.314 4.330 1.00 96.19 68 ASP A O 1
ATOM 495 N N . GLU A 1 69 ? -4.049 9.983 5.826 1.00 96.44 69 GLU A N 1
ATOM 496 C CA . GLU A 1 69 ? -2.662 9.861 6.285 1.00 96.44 69 GLU A CA 1
ATOM 497 C C . GLU A 1 69 ? -2.555 10.171 7.783 1.00 96.44 69 GLU A C 1
ATOM 499 O O . GLU A 1 69 ? -3.206 11.081 8.290 1.00 96.44 69 GLU A O 1
ATOM 504 N N . THR A 1 70 ? -1.740 9.411 8.514 1.00 97.75 70 THR A N 1
ATOM 505 C CA . THR A 1 70 ? -1.552 9.628 9.955 1.00 97.75 70 THR A CA 1
ATOM 506 C C . THR A 1 70 ? -0.183 9.169 10.427 1.00 97.75 70 THR A C 1
ATOM 508 O O . THR A 1 70 ? 0.433 8.301 9.814 1.00 97.75 70 THR A O 1
ATOM 511 N N . VAL A 1 71 ? 0.291 9.734 11.534 1.00 97.88 71 VAL A N 1
ATOM 512 C CA . VAL A 1 71 ? 1.524 9.295 12.192 1.00 97.88 71 VAL A CA 1
ATOM 513 C C . VAL A 1 71 ? 1.155 8.501 13.437 1.00 97.88 71 VAL A C 1
ATOM 515 O O . VAL A 1 71 ? 0.510 9.026 14.343 1.00 97.88 71 VAL A O 1
ATOM 518 N N . ALA A 1 72 ? 1.599 7.249 13.501 1.00 96.94 72 ALA A N 1
ATOM 519 C CA . ALA A 1 72 ? 1.402 6.366 14.642 1.00 96.94 72 ALA A CA 1
ATOM 520 C C . ALA A 1 72 ? 2.751 5.786 15.072 1.00 96.94 72 ALA A C 1
ATOM 522 O O . ALA A 1 72 ? 3.501 5.264 14.252 1.00 96.94 72 ALA A O 1
ATOM 523 N N . ASN A 1 73 ? 3.083 5.918 16.360 1.00 93.94 73 ASN A N 1
ATOM 524 C CA . ASN A 1 73 ? 4.359 5.461 16.927 1.00 93.94 73 ASN A CA 1
ATOM 525 C C . ASN A 1 73 ? 5.603 5.956 16.152 1.00 93.94 73 ASN A C 1
ATOM 527 O O . ASN A 1 73 ? 6.599 5.250 16.048 1.00 93.94 73 ASN A O 1
ATOM 531 N N . GLY A 1 74 ? 5.543 7.174 15.599 1.00 95.06 74 GLY A N 1
ATOM 532 C CA . GLY A 1 74 ? 6.644 7.785 14.843 1.00 95.06 74 GLY A CA 1
ATOM 533 C C . GLY A 1 74 ? 6.760 7.348 13.379 1.00 95.06 74 GLY A C 1
ATOM 534 O O . GLY A 1 74 ? 7.654 7.825 12.688 1.00 95.06 74 GLY A O 1
ATOM 535 N N . ILE A 1 75 ? 5.856 6.496 12.891 1.00 95.25 75 ILE A N 1
ATOM 536 C CA . ILE A 1 75 ? 5.813 6.041 11.499 1.00 95.25 75 ILE A CA 1
ATOM 537 C C . ILE A 1 75 ? 4.627 6.706 10.803 1.00 95.25 75 ILE A C 1
ATOM 539 O O . ILE A 1 75 ? 3.525 6.770 11.353 1.00 95.25 75 ILE A O 1
ATOM 543 N N . LEU A 1 76 ? 4.858 7.226 9.599 1.00 97.06 76 LEU A N 1
ATOM 544 C CA . LEU A 1 76 ? 3.806 7.760 8.741 1.00 97.06 76 LEU A CA 1
ATOM 545 C C . LEU A 1 76 ? 3.119 6.605 8.006 1.00 97.06 76 LEU A C 1
ATOM 547 O O . LEU A 1 76 ? 3.781 5.793 7.365 1.00 97.06 76 LEU A O 1
ATOM 551 N N . PHE A 1 77 ? 1.795 6.555 8.094 1.00 98.12 77 PHE A N 1
ATOM 552 C CA . PHE A 1 77 ? 0.948 5.588 7.410 1.00 98.12 77 PHE A CA 1
ATOM 553 C C . PHE A 1 77 ? -0.032 6.290 6.475 1.00 98.12 77 PHE A C 1
ATOM 555 O O . PHE A 1 77 ? -0.510 7.394 6.750 1.00 98.12 77 PHE A O 1
ATOM 562 N N . TYR A 1 78 ? -0.394 5.595 5.404 1.00 97.88 78 TYR A N 1
ATOM 563 C CA . TYR A 1 78 ? -1.345 6.036 4.397 1.00 97.88 78 TYR A CA 1
ATOM 564 C C . TYR A 1 78 ? -2.488 5.037 4.277 1.00 97.88 78 TYR A C 1
ATOM 566 O O . TYR A 1 78 ? -2.260 3.849 4.060 1.00 97.88 78 TYR A O 1
ATOM 574 N N . TYR A 1 79 ? -3.728 5.509 4.379 1.00 97.62 79 TYR A N 1
ATOM 575 C CA . TYR A 1 79 ? -4.896 4.709 4.032 1.00 97.62 79 TYR A CA 1
ATOM 576 C C . TYR A 1 79 ? -5.170 4.870 2.540 1.00 97.62 79 TYR A C 1
ATOM 578 O O . TYR A 1 79 ? -5.462 5.973 2.064 1.00 97.62 79 TYR A O 1
ATOM 586 N N . ILE A 1 80 ? -5.068 3.777 1.792 1.00 97.69 80 ILE A N 1
ATOM 587 C CA . ILE A 1 80 ? -5.156 3.778 0.329 1.00 97.69 80 ILE A CA 1
ATOM 588 C C . ILE A 1 80 ? -6.271 2.858 -0.162 1.00 97.69 80 ILE A C 1
ATOM 590 O O . ILE A 1 80 ? -6.711 1.951 0.543 1.00 97.69 80 ILE A O 1
ATOM 594 N N . SER A 1 81 ? -6.728 3.081 -1.395 1.00 96.75 81 SER A N 1
ATOM 595 C CA . SER A 1 81 ? -7.542 2.122 -2.147 1.00 96.75 81 SER A CA 1
ATOM 596 C C . SER A 1 81 ? -6.854 1.715 -3.449 1.00 96.75 81 SER A C 1
ATOM 598 O O . SER A 1 81 ? -6.401 2.590 -4.193 1.00 96.75 81 SER A O 1
ATOM 600 N N . VAL A 1 82 ? -6.838 0.413 -3.739 1.00 95.62 82 VAL A N 1
ATOM 601 C CA . VAL A 1 82 ? -6.119 -0.211 -4.861 1.00 95.62 82 VAL A CA 1
ATOM 602 C C . VAL A 1 82 ? -6.861 -1.456 -5.335 1.00 95.62 82 VAL A C 1
ATOM 604 O O . VAL A 1 82 ? -7.223 -2.293 -4.520 1.00 95.62 82 VAL A O 1
ATOM 607 N N . GLY A 1 83 ? -7.144 -1.579 -6.636 1.00 88.62 83 GLY A N 1
ATOM 608 C CA . GLY A 1 83 ? -7.735 -2.802 -7.209 1.00 88.62 83 GLY A CA 1
ATOM 609 C C . GLY A 1 83 ? -9.022 -3.320 -6.536 1.00 88.62 83 GLY A C 1
ATOM 610 O O . GLY A 1 83 ? -9.280 -4.516 -6.574 1.00 88.62 83 GLY A O 1
ATOM 611 N N . GLY A 1 84 ? -9.810 -2.454 -5.885 1.00 91.88 84 GLY A N 1
ATOM 612 C CA . GLY A 1 84 ? -11.004 -2.827 -5.103 1.00 91.88 84 GLY A CA 1
ATOM 613 C C . GLY A 1 84 ? -10.755 -3.078 -3.607 1.00 91.88 84 GLY A C 1
ATOM 614 O O . GLY A 1 84 ? -11.704 -3.124 -2.828 1.00 91.88 84 GLY A O 1
ATOM 615 N N . GLN A 1 85 ? -9.496 -3.166 -3.189 1.00 95.56 85 GLN A N 1
ATOM 616 C CA . GLN A 1 85 ? -9.066 -3.302 -1.801 1.00 95.56 85 GLN A CA 1
ATOM 617 C C . GLN A 1 85 ? -8.816 -1.931 -1.158 1.00 95.56 85 GLN A C 1
ATOM 619 O O . GLN A 1 85 ? -8.688 -0.905 -1.835 1.00 95.56 85 GLN A O 1
ATOM 624 N N . SER A 1 86 ? -8.730 -1.904 0.173 1.00 96.75 86 SER A N 1
ATOM 625 C CA . SER A 1 86 ? -8.266 -0.733 0.924 1.00 96.75 86 SER A CA 1
ATOM 626 C C . SER A 1 86 ? -7.678 -1.123 2.270 1.00 96.75 86 SER A C 1
ATOM 628 O O . SER A 1 86 ? -8.144 -2.074 2.897 1.00 96.75 86 SER A O 1
ATOM 630 N N . GLY A 1 87 ? -6.715 -0.348 2.749 1.00 97.88 87 GLY A N 1
ATOM 631 C CA . GLY A 1 87 ? -6.089 -0.549 4.049 1.00 97.88 87 GLY A CA 1
ATOM 632 C C . GLY A 1 87 ? -4.959 0.441 4.287 1.00 97.88 87 GLY A C 1
ATOM 633 O O . GLY A 1 87 ? -4.677 1.286 3.434 1.00 97.88 87 GLY A O 1
ATOM 634 N N . TRP A 1 88 ? -4.353 0.348 5.465 1.00 98.19 88 TRP A N 1
ATOM 635 C CA . TRP A 1 88 ? -3.187 1.146 5.819 1.00 98.19 88 TRP A CA 1
ATOM 636 C C . TRP A 1 88 ? -1.927 0.528 5.232 1.00 98.19 88 TRP A C 1
ATOM 638 O O . TRP A 1 88 ? -1.794 -0.690 5.240 1.00 98.19 88 TRP A O 1
ATOM 648 N N . VAL A 1 89 ? -1.010 1.364 4.767 1.00 96.88 89 VAL A N 1
ATOM 649 C CA . VAL A 1 89 ? 0.359 0.994 4.411 1.00 96.88 89 VAL A CA 1
ATOM 650 C C . VAL A 1 89 ? 1.321 1.978 5.068 1.00 96.88 89 VAL A C 1
ATOM 652 O O . VAL A 1 89 ? 0.951 3.133 5.289 1.00 96.88 89 VAL A O 1
ATOM 655 N N . ASP A 1 90 ? 2.518 1.544 5.433 1.00 93.94 90 ASP A N 1
ATOM 656 C CA . ASP A 1 90 ? 3.560 2.430 5.930 1.00 93.94 90 ASP A CA 1
ATOM 657 C C . ASP A 1 90 ? 4.203 3.225 4.778 1.00 93.94 90 ASP A C 1
ATOM 659 O O . ASP A 1 90 ? 3.960 2.988 3.589 1.00 93.94 90 ASP A O 1
ATOM 663 N N . VAL A 1 91 ? 4.986 4.231 5.149 1.00 92.50 91 VAL A N 1
ATOM 664 C CA . VAL A 1 91 ? 5.580 5.194 4.220 1.00 92.50 91 VAL A CA 1
ATOM 665 C C . VAL A 1 91 ? 6.506 4.569 3.177 1.00 92.50 91 VAL A C 1
ATOM 667 O O . VAL A 1 91 ? 6.620 5.139 2.093 1.00 92.50 91 VAL A O 1
ATOM 670 N N . ASP A 1 92 ? 7.113 3.409 3.444 1.00 91.94 92 ASP A N 1
ATOM 671 C CA . ASP A 1 92 ? 8.153 2.850 2.572 1.00 91.94 92 ASP A CA 1
ATOM 672 C C . ASP A 1 92 ? 7.602 2.383 1.216 1.00 91.94 92 ASP A C 1
ATOM 674 O O . ASP A 1 92 ? 8.324 2.368 0.219 1.00 91.94 92 ASP A O 1
ATOM 678 N N . TYR A 1 93 ? 6.306 2.070 1.143 1.00 94.19 93 TYR A N 1
ATOM 679 C CA . TYR A 1 93 ? 5.674 1.571 -0.082 1.00 94.19 93 TYR A CA 1
ATOM 680 C C . TYR A 1 93 ? 4.863 2.628 -0.836 1.00 94.19 93 TYR A C 1
ATOM 682 O O . TYR A 1 93 ? 4.488 2.391 -1.987 1.00 94.19 93 TYR A O 1
ATOM 690 N N . PHE A 1 94 ? 4.553 3.779 -0.228 1.00 95.75 94 PHE A N 1
ATOM 691 C CA . PHE A 1 94 ? 3.714 4.802 -0.858 1.00 95.75 94 PHE A CA 1
ATOM 692 C C . PHE A 1 94 ? 4.534 5.943 -1.458 1.00 95.75 94 PHE A C 1
ATOM 694 O O . PHE A 1 94 ? 5.271 6.652 -0.776 1.00 95.75 94 PHE A O 1
ATOM 701 N N . TYR A 1 95 ? 4.292 6.217 -2.737 1.00 95.38 95 TYR A N 1
ATOM 702 C CA . TYR A 1 95 ? 4.966 7.270 -3.478 1.00 95.38 95 TYR A CA 1
ATOM 703 C C . TYR A 1 95 ? 3.969 8.260 -4.079 1.00 95.38 95 TYR A C 1
ATOM 705 O O . TYR A 1 95 ? 3.006 7.893 -4.752 1.00 95.38 95 TYR A O 1
ATOM 713 N N . ARG A 1 96 ? 4.237 9.559 -3.893 1.00 93.88 96 ARG A N 1
ATOM 714 C CA . ARG A 1 96 ? 3.472 10.648 -4.536 1.00 93.88 96 ARG A CA 1
ATOM 715 C C . ARG A 1 96 ? 3.823 10.851 -6.011 1.00 93.88 96 ARG A C 1
ATOM 717 O O . ARG A 1 96 ? 3.092 11.554 -6.695 1.00 93.88 96 ARG A O 1
ATOM 724 N N . SER A 1 97 ? 4.917 10.246 -6.467 1.00 93.12 97 SER A N 1
ATOM 725 C CA . SER A 1 97 ? 5.387 10.223 -7.853 1.00 93.12 97 SER A CA 1
ATOM 726 C C . SER A 1 97 ? 5.977 8.850 -8.131 1.00 93.12 97 SER A C 1
ATOM 728 O O . SER A 1 97 ? 6.755 8.366 -7.311 1.00 93.12 97 SER A O 1
ATOM 730 N N . LYS A 1 98 ? 5.642 8.236 -9.270 1.00 94.19 98 LYS A N 1
ATOM 731 C CA . LYS A 1 98 ? 6.174 6.916 -9.625 1.00 94.19 98 LYS A CA 1
ATOM 732 C C . LYS A 1 98 ? 7.713 6.953 -9.668 1.00 94.19 98 LYS A C 1
ATOM 734 O O . LYS A 1 98 ? 8.262 7.773 -10.411 1.00 94.19 98 LYS A O 1
ATOM 739 N N . PRO A 1 99 ? 8.414 6.117 -8.887 1.00 93.44 99 PRO A N 1
ATOM 740 C CA . PRO A 1 99 ? 9.871 6.085 -8.903 1.00 93.44 99 PRO A CA 1
ATOM 741 C C . PRO A 1 99 ? 10.432 5.629 -10.253 1.00 93.44 99 PRO A C 1
ATOM 743 O O . PRO A 1 99 ? 9.845 4.784 -10.921 1.00 93.44 99 PRO A O 1
ATOM 746 N N . SER A 1 100 ? 11.607 6.136 -10.637 1.00 94.56 100 SER A N 1
ATOM 747 C CA . SER A 1 100 ? 12.267 5.779 -11.905 1.00 94.56 100 SER A CA 1
ATOM 748 C C . SER A 1 100 ? 12.849 4.365 -11.935 1.00 94.56 100 SER A C 1
ATOM 750 O O . SER A 1 100 ? 13.170 3.865 -13.008 1.00 94.56 100 SER A O 1
ATOM 752 N N . TRP A 1 101 ? 13.013 3.735 -10.770 1.00 92.25 101 TRP A N 1
ATOM 753 C CA . TRP A 1 101 ? 13.427 2.337 -10.663 1.00 92.25 101 TRP A CA 1
ATOM 754 C C . TRP A 1 101 ? 12.274 1.362 -10.906 1.00 92.25 101 TRP A C 1
ATOM 756 O O . TRP A 1 101 ? 12.529 0.167 -11.049 1.00 92.25 101 TRP A O 1
ATOM 766 N N . ALA A 1 102 ? 11.027 1.850 -10.939 1.00 91.88 102 ALA A N 1
ATOM 767 C CA . ALA A 1 102 ? 9.875 1.004 -11.187 1.00 91.88 102 ALA A CA 1
ATOM 768 C C . ALA A 1 102 ? 9.995 0.349 -12.568 1.00 91.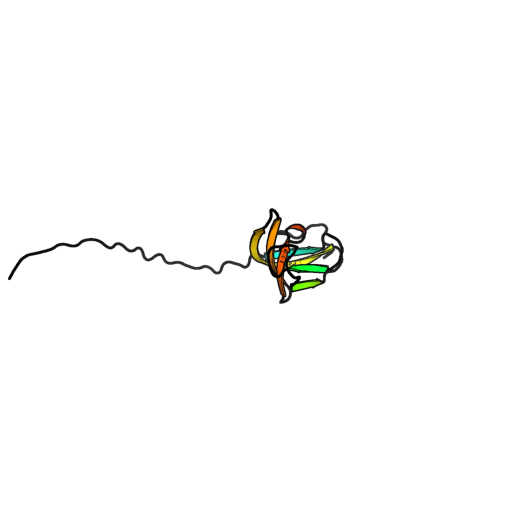88 102 ALA A C 1
ATOM 770 O O . ALA A 1 102 ? 10.330 1.002 -13.556 1.00 91.88 102 ALA A O 1
ATOM 771 N N . THR A 1 103 ? 9.726 -0.949 -12.635 1.00 86.81 103 THR A N 1
ATOM 772 C CA . THR A 1 103 ? 9.924 -1.753 -13.851 1.00 86.81 103 THR A CA 1
ATOM 773 C C . THR A 1 103 ? 8.713 -1.751 -14.787 1.00 86.81 103 THR A C 1
ATOM 775 O O . THR A 1 103 ? 8.752 -2.377 -15.849 1.00 86.81 103 THR A O 1
ATOM 778 N N . ASN A 1 104 ? 7.646 -1.039 -14.414 1.00 88.69 104 ASN A N 1
ATOM 779 C CA . ASN A 1 104 ? 6.406 -0.890 -15.173 1.00 88.69 104 ASN A CA 1
ATOM 78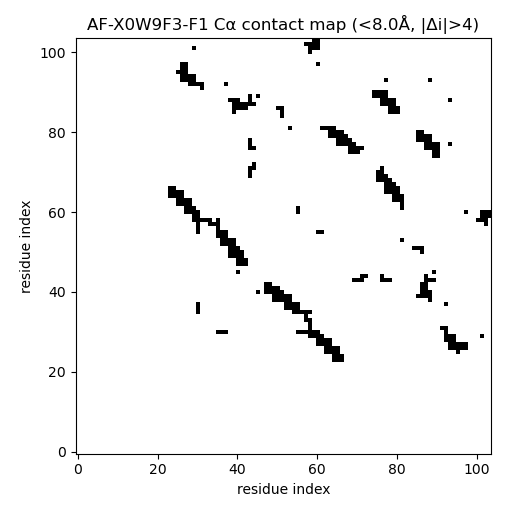0 C C . ASN A 1 104 ? 5.964 0.569 -15.285 1.00 88.69 104 ASN A C 1
ATOM 782 O O . ASN A 1 104 ? 6.621 1.464 -14.718 1.00 88.69 104 ASN A O 1
#

pLDDT: mean 83.24, std 20.34, range [35.12, 98.38]

Sequence (104 aa):
LLIGILACGGSGDTNQNSSKPVEPKRGWLCDFDTTGNIRLWTAASMDATVKDIVGTCVGCCVDVTLKDETVANGILFYYISVGGQSGWVDVDYFYRSKPSWATN

Foldseek 3Di:
DDDDDDDDDDDDDPPPPPPDPPPFQKWKFWQPVQPQWFFFFADQDPPGDGPDIDGGHGLAIFMWTFDDWDADPNWIWTWIDGPNDTHIGTPVGIGSDRDPSRPD

Organism: NCBI:txid412755

Radius of gyration: 23.56 Å; Cα contacts (8 Å, |Δi|>4): 194; chains: 1; bounding box: 64×61×42 Å